Protein AF-A0A496QQQ9-F1 (afdb_monomer_lite)

Secondary structure (DSSP, 8-state):
-HHHHHHHHHHHHHHHHHHHHHHHHHS--TTHHHHHHHHHHHHHHHHHHHHHHHHHHHHHS--TT-EEEEEEEEPTT-EEEETTEEEE--S-EEEEEEEEETTTTEEEEEE-

Radius of gyration: 23.25 Å; chains: 1; bounding box: 40×22×66 Å

Foldseek 3Di:
DVVLVVLVVVLVVLVVVLVVLVVVLVPPDPCNVVSVVVNVVSVVVSVVSVVVSVVVLCVLLVPLFDKDWAQAKDAFQDWDDDSNAIDGDHHIDHQWMWHADPVVRDIDIDHD

pLDDT: mean 77.56, std 11.93, range [51.91, 95.75]

Sequence (112 aa):
EQKIQWIKENTIKLTLKLQEVEKQIASNNPQKEKLIQLKEKLKEKLQQLNEYTISLMDKLDKSEEAEVEVRGIVHPGAIITICRIPLEINQEMKKIRFALDKTKGQILASKL

Structure (mmCIF, N/CA/C/O backbone):
data_AF-A0A496QQQ9-F1
#
_entry.id   AF-A0A496QQQ9-F1
#
loop_
_atom_site.group_PDB
_atom_site.id
_atom_site.type_symbol
_atom_site.label_atom_id
_atom_site.label_alt_id
_atom_site.label_comp_id
_atom_site.label_asym_id
_atom_site.label_entity_id
_atom_site.label_seq_id
_atom_site.pdbx_PDB_ins_code
_atom_site.Cartn_x
_atom_site.Cartn_y
_atom_site.Cartn_z
_atom_site.occupancy
_atom_site.B_iso_or_equiv
_atom_site.auth_seq_id
_atom_site.auth_comp_id
_atom_site.auth_asym_id
_atom_site.auth_atom_id
_atom_site.pdbx_PDB_model_num
ATOM 1 N N . GLU A 1 1 ? -13.568 -1.731 -10.827 1.00 52.47 1 GLU A N 1
ATOM 2 C CA . GLU A 1 1 ? -12.551 -2.807 -10.925 1.00 52.47 1 GLU A CA 1
ATOM 3 C C . GLU A 1 1 ? -12.139 -3.147 -12.362 1.00 52.47 1 GLU A C 1
ATOM 5 O O . GLU A 1 1 ? -10.944 -3.166 -12.632 1.00 52.47 1 GLU A O 1
ATOM 10 N N . GLN A 1 2 ? -13.072 -3.301 -13.315 1.00 57.56 2 GLN A N 1
ATOM 11 C CA . GLN A 1 2 ? -12.768 -3.649 -14.722 1.00 57.56 2 GLN A CA 1
ATOM 12 C C . GLN A 1 2 ? -11.704 -2.766 -15.413 1.00 57.56 2 GLN A C 1
ATOM 14 O O . GLN A 1 2 ? -10.873 -3.278 -16.156 1.00 57.56 2 GLN A O 1
ATOM 19 N N . LYS A 1 3 ? -11.667 -1.452 -15.139 1.00 53.97 3 LYS A N 1
ATOM 20 C CA . LYS A 1 3 ? -10.659 -0.543 -15.721 1.00 53.97 3 LYS A CA 1
ATOM 21 C C . LYS A 1 3 ? -9.224 -0.850 -15.276 1.00 53.97 3 LYS A C 1
ATOM 23 O O . LYS A 1 3 ? -8.315 -0.742 -16.087 1.00 53.97 3 LYS A O 1
ATOM 28 N N . ILE A 1 4 ? -9.014 -1.254 -14.021 1.00 63.03 4 ILE A N 1
ATOM 29 C CA . ILE A 1 4 ? -7.672 -1.578 -13.502 1.00 63.03 4 ILE A CA 1
ATOM 30 C C . ILE A 1 4 ? -7.179 -2.884 -14.123 1.00 63.03 4 ILE A C 1
ATOM 32 O O . ILE A 1 4 ? -6.021 -2.980 -14.520 1.00 63.03 4 ILE A O 1
ATOM 36 N N . GLN A 1 5 ? -8.072 -3.866 -14.261 1.00 63.00 5 GLN A N 1
ATOM 37 C CA . GLN A 1 5 ? -7.749 -5.128 -14.918 1.00 63.00 5 GLN A CA 1
ATOM 38 C C . GLN A 1 5 ? -7.390 -4.915 -16.394 1.00 63.00 5 GLN A C 1
ATOM 40 O O . GLN A 1 5 ? -6.361 -5.401 -16.855 1.00 63.00 5 GLN A O 1
ATOM 45 N N . TRP A 1 6 ? -8.166 -4.089 -17.100 1.00 70.69 6 TRP A N 1
ATOM 46 C CA . TRP A 1 6 ? -7.880 -3.710 -18.483 1.00 70.69 6 TRP A CA 1
ATOM 47 C C . TRP A 1 6 ? -6.528 -2.994 -18.633 1.00 70.69 6 TRP 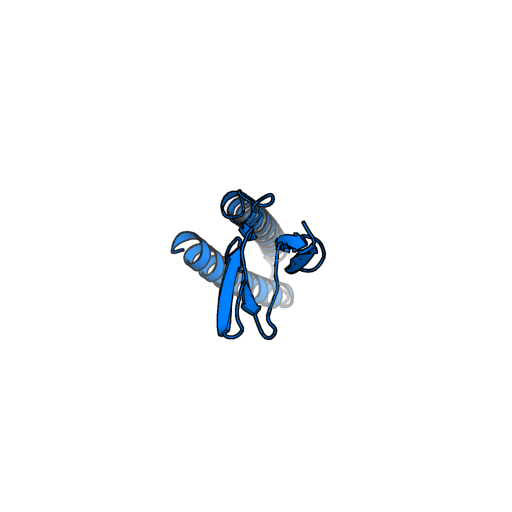A C 1
ATOM 49 O O . TRP A 1 6 ? -5.796 -3.247 -19.589 1.00 70.69 6 TRP A O 1
ATOM 59 N N . ILE A 1 7 ? -6.152 -2.130 -17.683 1.00 67.50 7 ILE A N 1
ATOM 60 C CA . ILE A 1 7 ? -4.832 -1.487 -17.690 1.00 67.50 7 ILE A CA 1
ATOM 61 C C . ILE A 1 7 ? -3.722 -2.525 -17.482 1.00 67.50 7 ILE A C 1
ATOM 63 O O . ILE A 1 7 ? -2.786 -2.566 -18.276 1.00 67.50 7 ILE A O 1
ATOM 67 N N . LYS A 1 8 ? -3.850 -3.414 -16.487 1.00 70.31 8 LYS A N 1
ATOM 68 C CA . LYS A 1 8 ? -2.862 -4.476 -16.224 1.00 70.31 8 LYS A CA 1
ATOM 69 C 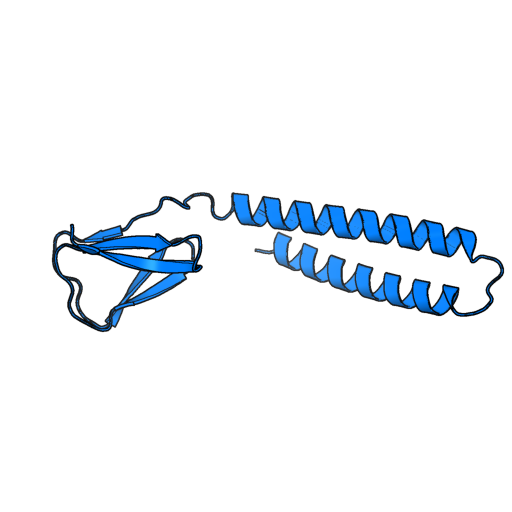C . LYS A 1 8 ? -2.621 -5.359 -17.451 1.00 70.31 8 LYS A C 1
ATOM 71 O O . LYS A 1 8 ? -1.473 -5.614 -17.808 1.00 70.31 8 LYS A O 1
ATOM 76 N N . GLU A 1 9 ? -3.685 -5.779 -18.131 1.00 73.50 9 GLU A N 1
ATOM 77 C CA . GLU A 1 9 ? -3.587 -6.597 -19.345 1.00 73.50 9 GLU A CA 1
ATOM 78 C C . GLU A 1 9 ? -2.881 -5.867 -20.494 1.00 73.50 9 GLU A C 1
ATOM 80 O O . GLU A 1 9 ? -2.074 -6.462 -21.213 1.00 73.50 9 GLU A O 1
ATOM 85 N N . ASN A 1 10 ? -3.148 -4.571 -20.668 1.00 73.44 10 ASN A N 1
ATOM 86 C CA . ASN A 1 10 ? -2.479 -3.772 -21.692 1.00 73.44 10 ASN A CA 1
ATOM 87 C C . ASN A 1 10 ? -1.009 -3.508 -21.360 1.00 73.44 10 ASN A C 1
ATOM 89 O O . ASN A 1 10 ? -0.178 -3.557 -22.266 1.00 73.44 10 ASN A O 1
ATOM 93 N N . THR A 1 11 ? -0.669 -3.305 -20.086 1.00 70.62 11 THR A N 1
ATOM 94 C CA . THR A 1 11 ? 0.723 -3.175 -19.643 1.00 70.62 11 THR A CA 1
ATOM 95 C C . THR A 1 11 ? 1.512 -4.441 -19.967 1.00 70.62 11 THR A C 1
ATOM 97 O O . THR A 1 11 ? 2.561 -4.347 -20.595 1.00 70.62 11 THR A O 1
ATOM 100 N N . ILE A 1 12 ? 0.971 -5.628 -19.666 1.00 79.88 12 ILE A N 1
ATOM 101 C CA . ILE A 1 12 ? 1.617 -6.911 -20.000 1.00 79.88 12 ILE A CA 1
ATOM 102 C C . ILE A 1 12 ? 1.841 -7.037 -21.515 1.00 79.88 12 ILE A C 1
ATOM 104 O O . ILE A 1 12 ? 2.946 -7.357 -21.957 1.00 79.88 12 ILE A O 1
ATOM 108 N N . LYS A 1 13 ? 0.824 -6.733 -22.332 1.00 79.75 13 LYS A N 1
ATOM 109 C CA . LYS A 1 13 ? 0.935 -6.780 -23.802 1.00 79.75 13 LYS A CA 1
ATOM 110 C C . LYS A 1 13 ? 1.994 -5.815 -24.343 1.00 79.75 13 LYS A C 1
ATOM 112 O O . LYS A 1 13 ? 2.711 -6.159 -25.283 1.00 79.75 13 LYS A O 1
ATOM 117 N N . LEU A 1 14 ? 2.089 -4.613 -23.777 1.00 72.69 14 LEU A N 1
ATOM 118 C CA . LEU A 1 14 ? 3.079 -3.612 -24.176 1.00 72.69 14 LEU A CA 1
ATOM 119 C C . LEU A 1 14 ? 4.496 -4.025 -23.766 1.00 72.69 14 LEU A C 1
ATOM 121 O O . LEU A 1 14 ? 5.406 -3.901 -24.581 1.00 72.69 14 LEU A O 1
ATOM 125 N N . THR A 1 15 ? 4.677 -4.580 -22.566 1.00 74.62 15 THR A N 1
ATOM 126 C CA . THR A 1 15 ? 5.969 -5.102 -22.099 1.00 74.62 15 THR A CA 1
ATOM 127 C C . THR A 1 15 ? 6.477 -6.235 -22.990 1.00 74.62 15 THR A C 1
ATOM 129 O O . THR A 1 15 ? 7.640 -6.213 -23.389 1.00 74.62 15 THR A O 1
ATOM 132 N N . LEU A 1 16 ? 5.609 -7.178 -23.371 1.00 81.69 16 LEU A N 1
ATOM 133 C CA . LEU A 1 16 ? 5.977 -8.280 -24.267 1.00 81.69 16 LEU A CA 1
ATOM 134 C C . LEU A 1 16 ? 6.412 -7.774 -25.651 1.00 81.69 16 LEU A C 1
ATOM 136 O O . LEU A 1 16 ? 7.450 -8.189 -26.164 1.00 81.69 16 LEU A O 1
ATOM 140 N N . LYS A 1 17 ? 5.676 -6.813 -26.228 1.00 76.94 17 LYS A N 1
ATOM 141 C CA . LYS A 1 17 ? 6.066 -6.176 -27.499 1.00 76.94 17 LYS A CA 1
ATOM 142 C C . LYS A 1 17 ? 7.395 -5.433 -27.397 1.00 76.94 17 LYS A C 1
ATOM 144 O O . LYS A 1 17 ? 8.174 -5.442 -28.344 1.00 76.94 17 LYS A O 1
ATOM 149 N N . LEU A 1 18 ? 7.660 -4.788 -26.264 1.00 72.69 18 LEU A N 1
ATOM 150 C CA . LEU A 1 18 ? 8.900 -4.050 -26.043 1.00 72.69 18 LEU A CA 1
ATOM 151 C C . LEU A 1 18 ? 10.103 -5.003 -25.979 1.00 72.69 18 LEU A C 1
ATOM 153 O O . LEU A 1 18 ? 11.110 -4.745 -26.633 1.00 72.69 18 LEU A O 1
ATOM 157 N N . GLN A 1 19 ? 9.963 -6.146 -25.302 1.00 79.50 19 GLN A N 1
ATOM 158 C CA . GLN A 1 19 ? 10.984 -7.202 -25.280 1.00 79.50 19 GLN A CA 1
ATOM 159 C C . GLN A 1 19 ? 11.257 -7.789 -26.673 1.00 79.50 19 GLN A C 1
ATOM 161 O O . GLN A 1 19 ? 12.401 -8.094 -27.012 1.00 79.50 19 GLN A O 1
ATOM 166 N N . GLU A 1 20 ? 10.223 -7.949 -27.497 1.00 79.38 20 GLU A N 1
ATOM 167 C CA . GLU A 1 20 ? 10.371 -8.442 -28.867 1.00 79.38 20 GLU A CA 1
ATOM 168 C C . GLU A 1 20 ? 11.099 -7.434 -29.768 1.00 79.38 20 GLU A C 1
ATOM 170 O O . GLU A 1 20 ? 12.032 -7.802 -30.485 1.00 79.38 20 GLU A O 1
ATOM 175 N N . VAL A 1 21 ? 10.757 -6.146 -29.660 1.00 73.31 21 VAL A N 1
ATOM 176 C CA . VAL A 1 21 ? 11.462 -5.056 -30.353 1.00 73.31 21 VAL A CA 1
ATOM 177 C C . VAL A 1 21 ? 12.925 -4.970 -29.904 1.00 73.31 21 VAL A C 1
ATOM 179 O O . VAL A 1 21 ? 13.810 -4.817 -30.742 1.00 73.31 21 VAL A O 1
ATOM 182 N N . GLU A 1 22 ? 13.221 -5.136 -28.612 1.00 72.12 22 GLU A N 1
ATOM 183 C CA . GLU A 1 22 ? 14.601 -5.164 -28.104 1.00 72.12 22 GLU A CA 1
ATOM 184 C C . GLU A 1 22 ? 15.421 -6.328 -28.675 1.00 72.12 22 GLU A C 1
ATOM 186 O O . GLU A 1 22 ? 16.567 -6.126 -29.085 1.00 72.12 22 GLU A O 1
ATOM 191 N N . LYS A 1 23 ? 14.830 -7.524 -28.789 1.00 77.06 23 LYS A N 1
ATOM 192 C CA . LYS A 1 23 ? 15.477 -8.675 -29.443 1.00 77.06 23 LYS A CA 1
ATOM 193 C C . LYS A 1 23 ? 15.741 -8.425 -30.933 1.00 77.06 23 LYS A C 1
ATOM 195 O O . LYS A 1 23 ? 16.801 -8.793 -31.444 1.00 77.06 23 LYS A O 1
ATOM 200 N N . GLN A 1 24 ? 14.814 -7.766 -31.628 1.00 67.50 24 GLN A N 1
ATOM 201 C CA . GLN A 1 24 ? 14.978 -7.413 -33.042 1.00 67.50 24 GLN A CA 1
ATOM 202 C C . GLN A 1 24 ? 16.014 -6.299 -33.272 1.00 67.50 24 GLN A C 1
ATOM 204 O O . GLN A 1 24 ? 16.660 -6.300 -34.315 1.00 67.50 24 GLN A O 1
ATOM 209 N N . ILE A 1 25 ? 16.212 -5.390 -32.307 1.00 61.94 25 ILE A N 1
ATOM 210 C CA . ILE A 1 25 ? 17.275 -4.362 -32.321 1.00 61.94 25 ILE A CA 1
ATOM 211 C C . ILE A 1 25 ? 18.662 -4.973 -32.066 1.00 61.94 25 ILE A C 1
ATOM 213 O O . ILE A 1 25 ? 19.655 -4.485 -32.610 1.00 61.94 25 ILE A O 1
ATOM 217 N N . ALA A 1 26 ? 18.742 -6.008 -31.222 1.00 64.81 26 ALA A N 1
ATOM 218 C CA . ALA A 1 26 ? 19.983 -6.734 -30.936 1.00 64.81 26 ALA A CA 1
ATOM 219 C C . ALA A 1 26 ? 20.471 -7.565 -32.138 1.00 64.81 26 ALA A C 1
ATOM 221 O O . ALA A 1 26 ? 21.665 -7.816 -32.285 1.00 64.81 26 ALA A O 1
ATOM 222 N N . SER A 1 27 ? 19.549 -7.946 -33.023 1.00 62.66 27 SER A N 1
ATOM 223 C CA . SER A 1 27 ? 19.851 -8.528 -34.331 1.00 62.66 27 SER A CA 1
ATOM 224 C C . SER A 1 27 ? 20.228 -7.393 -35.293 1.00 62.66 27 SER A C 1
ATOM 226 O O . SER A 1 27 ? 19.564 -6.362 -35.286 1.00 62.66 27 SER A O 1
ATOM 228 N N . ASN A 1 28 ? 21.285 -7.530 -36.102 1.00 60.03 28 ASN A N 1
ATOM 229 C CA . ASN A 1 28 ? 21.823 -6.458 -36.962 1.00 60.03 28 ASN A CA 1
ATOM 230 C C . ASN A 1 28 ? 20.869 -6.093 -38.126 1.00 60.03 28 ASN A C 1
ATOM 232 O O . ASN A 1 28 ? 21.104 -6.432 -39.283 1.00 60.03 28 ASN A O 1
ATOM 236 N N . ASN A 1 29 ? 19.744 -5.462 -37.794 1.00 62.03 29 ASN A N 1
ATOM 237 C CA . ASN A 1 29 ? 18.606 -5.229 -38.667 1.00 62.03 29 ASN A CA 1
ATOM 238 C C . ASN A 1 29 ? 18.708 -3.823 -39.295 1.00 62.03 29 ASN A C 1
ATOM 240 O O . ASN A 1 29 ? 18.830 -2.843 -38.555 1.00 62.03 29 ASN A O 1
ATOM 244 N N . PRO A 1 30 ? 18.619 -3.673 -40.629 1.00 63.97 30 PRO A N 1
ATOM 245 C CA . PRO A 1 30 ? 18.736 -2.376 -41.310 1.00 63.97 30 PRO A CA 1
ATOM 246 C C . PRO A 1 30 ? 17.653 -1.346 -40.931 1.00 63.97 30 PRO A C 1
ATOM 248 O O . PRO A 1 30 ? 17.755 -0.184 -41.305 1.00 63.97 30 PRO A O 1
ATOM 251 N N . GLN A 1 31 ? 16.629 -1.732 -40.161 1.00 67.19 31 GLN A N 1
ATOM 252 C CA . GLN A 1 31 ? 15.578 -0.838 -39.654 1.00 67.19 31 GLN A CA 1
ATOM 253 C C . GLN A 1 31 ? 15.774 -0.407 -38.187 1.00 67.19 31 GLN A C 1
ATOM 255 O O . GLN A 1 31 ? 14.831 0.059 -37.543 1.00 67.19 31 GLN A O 1
ATOM 260 N N . LYS A 1 32 ? 16.992 -0.547 -37.647 1.00 69.19 32 LYS A N 1
ATOM 261 C CA . LYS A 1 32 ? 17.337 -0.278 -36.241 1.00 69.19 32 LYS A CA 1
ATOM 262 C C . LYS A 1 32 ? 16.851 1.083 -35.724 1.00 69.19 32 LYS A C 1
ATOM 264 O O . LYS A 1 32 ? 16.294 1.139 -34.633 1.00 69.19 32 LYS A O 1
ATOM 269 N N . GLU A 1 33 ? 16.976 2.156 -36.505 1.00 72.62 33 GLU A N 1
ATOM 270 C CA . GLU A 1 33 ? 16.490 3.492 -36.108 1.00 72.62 33 GLU A CA 1
ATOM 271 C C . GLU A 1 33 ? 14.967 3.556 -35.945 1.00 72.62 33 GLU A C 1
ATOM 273 O O . GLU A 1 33 ? 14.472 4.125 -34.972 1.00 72.62 33 GLU A O 1
ATOM 278 N N . LYS A 1 34 ? 14.201 2.917 -36.840 1.00 74.06 34 LYS A N 1
ATOM 279 C CA . LYS A 1 34 ? 12.733 2.851 -36.721 1.00 74.06 34 LYS A CA 1
ATOM 280 C C . LYS A 1 34 ? 12.306 2.043 -35.496 1.00 74.06 34 LYS A C 1
ATOM 282 O O . LYS A 1 34 ? 11.326 2.392 -34.841 1.00 74.06 34 LYS A O 1
ATOM 287 N N . LEU A 1 35 ? 13.050 0.987 -35.167 1.00 69.44 35 LEU A N 1
ATOM 288 C CA . LEU A 1 35 ? 12.802 0.174 -33.977 1.00 69.44 35 LEU A CA 1
ATOM 289 C C . LEU A 1 35 ? 13.141 0.928 -32.681 1.00 69.44 35 LEU A C 1
ATOM 291 O O . LEU A 1 35 ? 12.398 0.812 -31.708 1.00 69.44 35 LEU A O 1
ATOM 295 N N . ILE A 1 36 ? 14.200 1.744 -32.673 1.00 75.69 36 ILE A N 1
ATOM 296 C CA . ILE A 1 36 ? 14.543 2.614 -31.536 1.00 75.69 36 ILE A CA 1
ATOM 297 C C . ILE A 1 36 ? 13.434 3.648 -31.296 1.00 75.69 36 ILE A C 1
ATOM 299 O O . ILE A 1 36 ? 12.944 3.758 -30.174 1.00 75.69 36 ILE A O 1
ATOM 303 N N . GLN A 1 37 ? 12.948 4.318 -32.345 1.00 78.00 37 GLN A N 1
ATOM 304 C CA . GLN A 1 37 ? 11.830 5.265 -32.224 1.00 78.00 37 GLN A CA 1
ATOM 305 C C . GLN A 1 37 ? 10.535 4.591 -31.745 1.00 78.00 37 GLN A C 1
ATOM 307 O O . GLN A 1 37 ? 9.767 5.164 -30.970 1.00 78.00 37 GLN A O 1
ATOM 312 N N . LEU A 1 38 ? 10.271 3.359 -32.194 1.00 76.44 38 LEU A N 1
ATOM 313 C CA . LEU A 1 38 ? 9.120 2.585 -31.731 1.00 76.44 38 LEU A CA 1
ATOM 314 C C . LEU A 1 38 ? 9.258 2.200 -30.252 1.00 76.44 38 LEU A C 1
ATOM 316 O O . LEU A 1 38 ? 8.281 2.290 -29.509 1.00 76.44 38 LEU A O 1
ATOM 320 N N . LYS A 1 39 ? 10.463 1.818 -29.812 1.00 73.75 39 LYS A N 1
ATOM 321 C CA . LYS A 1 39 ? 10.772 1.535 -28.405 1.00 73.75 39 LYS A CA 1
ATOM 322 C C . LYS A 1 39 ? 10.545 2.763 -27.523 1.00 73.75 39 LYS A C 1
ATOM 324 O O . LYS A 1 39 ? 9.920 2.628 -26.473 1.00 73.75 39 LYS A O 1
ATOM 329 N N . GLU A 1 40 ? 10.994 3.944 -27.942 1.00 80.19 40 GLU A N 1
ATOM 330 C CA . GLU A 1 40 ? 10.778 5.184 -27.183 1.00 80.19 40 GLU A CA 1
ATOM 331 C C . GLU A 1 40 ? 9.292 5.523 -27.056 1.00 80.19 40 GLU A C 1
ATOM 333 O O . GLU A 1 40 ? 8.802 5.693 -25.941 1.00 80.19 40 GLU A O 1
ATOM 338 N N . LYS A 1 41 ? 8.531 5.470 -28.157 1.00 80.75 41 LYS A N 1
ATOM 339 C CA . LYS A 1 41 ? 7.071 5.681 -28.125 1.00 80.75 41 LYS A CA 1
ATOM 340 C C . LYS A 1 41 ? 6.337 4.677 -27.237 1.00 80.75 41 LYS A C 1
ATOM 342 O O . LYS A 1 41 ? 5.352 5.023 -26.586 1.00 80.75 41 LYS A O 1
ATOM 347 N N . LEU A 1 42 ? 6.772 3.415 -27.229 1.00 73.62 42 LEU A N 1
ATOM 348 C CA . LEU A 1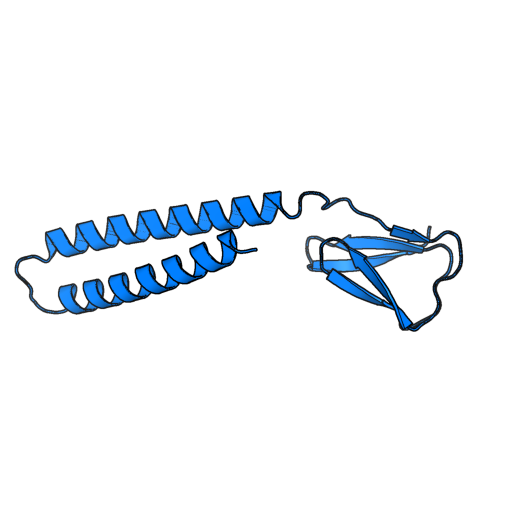 42 ? 6.197 2.391 -26.354 1.00 73.62 42 LEU A CA 1
ATOM 349 C C . LEU A 1 42 ? 6.512 2.677 -24.884 1.00 73.62 42 LEU A C 1
ATOM 351 O O . LEU A 1 42 ? 5.630 2.521 -24.041 1.00 73.62 42 LEU A O 1
ATOM 355 N N . LYS A 1 43 ? 7.731 3.134 -24.585 1.00 77.00 43 LYS A N 1
ATOM 356 C CA . LYS A 1 43 ? 8.149 3.511 -23.233 1.00 77.00 43 LYS A CA 1
ATOM 357 C C . LYS A 1 43 ? 7.374 4.725 -22.719 1.00 77.00 43 LYS A C 1
ATOM 359 O O . LYS A 1 43 ? 6.870 4.672 -21.602 1.00 77.00 43 LYS A O 1
ATOM 364 N N . GLU A 1 44 ? 7.207 5.759 -23.539 1.00 83.00 44 GLU A N 1
ATOM 365 C CA . GLU A 1 44 ? 6.391 6.934 -23.204 1.00 83.00 44 GLU A CA 1
ATOM 366 C C . GLU A 1 44 ? 4.937 6.552 -22.919 1.00 83.00 44 GLU A C 1
ATOM 368 O O . GLU A 1 44 ? 4.382 6.939 -21.893 1.00 83.00 44 GLU A O 1
ATOM 373 N N . LYS A 1 45 ? 4.322 5.728 -23.778 1.00 77.31 45 LYS A N 1
ATOM 374 C CA . LYS A 1 45 ? 2.953 5.245 -23.541 1.00 77.31 45 LYS A CA 1
ATOM 375 C C . LYS A 1 45 ? 2.839 4.426 -22.261 1.00 77.31 45 LYS A C 1
ATOM 377 O O . LYS A 1 45 ? 1.837 4.539 -21.563 1.00 77.31 45 LYS A O 1
ATOM 382 N N . LEU A 1 46 ? 3.841 3.605 -21.954 1.00 74.06 46 LEU A N 1
ATOM 383 C CA . LEU A 1 46 ? 3.865 2.799 -20.736 1.00 74.06 46 LEU A CA 1
ATOM 384 C C . LEU A 1 46 ? 3.997 3.684 -19.491 1.00 74.06 46 LEU A C 1
ATOM 386 O O . LEU A 1 46 ? 3.308 3.450 -18.500 1.00 74.06 46 LEU A O 1
ATOM 390 N N . GLN A 1 47 ? 4.806 4.740 -19.567 1.00 78.50 47 GLN A N 1
ATOM 391 C CA . GLN A 1 47 ? 4.916 5.737 -18.509 1.00 78.50 47 GLN A CA 1
ATOM 392 C C . GLN A 1 47 ? 3.590 6.485 -18.294 1.00 78.50 47 GLN A C 1
ATOM 394 O O . GLN A 1 47 ? 3.100 6.529 -17.168 1.00 78.50 47 GLN A O 1
ATOM 399 N N . GLN A 1 48 ? 2.950 6.965 -19.364 1.00 79.25 48 GLN A N 1
ATOM 400 C CA . GLN A 1 48 ? 1.638 7.623 -19.291 1.00 79.25 48 GLN A CA 1
ATOM 401 C C . GLN A 1 48 ? 0.557 6.709 -18.696 1.00 79.25 48 GLN A C 1
ATOM 403 O O . GLN A 1 48 ? -0.270 7.148 -17.897 1.00 79.25 48 GLN A O 1
ATOM 408 N N . LEU A 1 49 ? 0.559 5.420 -19.055 1.00 73.31 49 LEU A N 1
ATOM 409 C CA . LEU A 1 49 ? -0.367 4.434 -18.490 1.00 73.31 49 LEU A CA 1
ATOM 410 C C . LEU A 1 49 ? -0.127 4.203 -16.994 1.00 73.31 49 LEU A C 1
ATOM 412 O O . LEU A 1 49 ? -1.093 4.080 -16.237 1.00 73.31 49 LEU A O 1
ATOM 416 N N . ASN A 1 50 ? 1.131 4.164 -16.557 1.00 70.81 50 ASN A N 1
ATOM 417 C CA . ASN A 1 50 ? 1.468 4.047 -15.140 1.00 70.81 50 ASN A CA 1
ATOM 418 C C . ASN A 1 50 ? 1.015 5.280 -14.353 1.00 70.81 50 ASN A C 1
ATOM 420 O O . ASN A 1 50 ? 0.340 5.130 -13.337 1.00 70.81 50 ASN A O 1
ATOM 424 N N . GLU A 1 51 ? 1.298 6.485 -14.847 1.00 77.12 51 GLU A N 1
ATOM 425 C CA . GLU A 1 51 ? 0.859 7.742 -14.225 1.00 77.12 51 GLU A CA 1
ATOM 426 C C . GLU A 1 51 ? -0.674 7.815 -14.127 1.00 77.12 51 GLU A C 1
ATOM 428 O O . GLU A 1 51 ? -1.233 8.150 -13.081 1.00 77.12 51 GLU A O 1
ATOM 433 N N . TYR A 1 52 ? -1.379 7.399 -15.182 1.00 72.81 52 TYR A N 1
ATOM 434 C CA . TYR A 1 52 ? -2.837 7.327 -15.174 1.00 72.81 52 TYR A CA 1
ATOM 435 C C . TYR A 1 52 ? -3.368 6.302 -14.161 1.00 72.81 52 TYR A C 1
ATOM 437 O O . TYR A 1 52 ? -4.347 6.578 -13.466 1.00 72.81 52 TYR A O 1
ATOM 445 N N . THR A 1 53 ? -2.707 5.148 -14.028 1.00 67.06 53 THR A N 1
ATOM 446 C CA . THR A 1 53 ? -3.059 4.113 -13.041 1.00 67.06 53 THR A CA 1
ATOM 447 C C . THR A 1 53 ? -2.913 4.626 -11.616 1.00 67.06 53 THR A C 1
ATOM 449 O O . THR A 1 53 ? -3.835 4.445 -10.823 1.00 67.06 53 THR A O 1
ATOM 452 N N . ILE A 1 54 ? -1.803 5.303 -11.315 1.00 69.31 54 ILE A N 1
ATOM 453 C CA . ILE A 1 54 ? -1.554 5.922 -10.007 1.00 69.31 54 ILE A CA 1
ATOM 454 C C . ILE A 1 54 ? -2.649 6.953 -9.715 1.00 69.31 54 ILE A C 1
ATOM 456 O O . ILE A 1 54 ? -3.343 6.846 -8.712 1.00 69.31 54 ILE A O 1
ATOM 460 N N . SER A 1 55 ? -2.937 7.852 -10.663 1.00 66.81 55 SER A N 1
ATOM 461 C CA . SER A 1 55 ? -3.982 8.874 -10.486 1.00 66.81 55 SER A CA 1
ATOM 462 C C . SER A 1 55 ? -5.397 8.302 -10.292 1.00 66.81 55 SER A C 1
ATOM 464 O O . SER A 1 55 ? -6.260 8.933 -9.678 1.00 66.81 55 SER A O 1
ATOM 466 N N . LEU A 1 56 ? -5.672 7.119 -10.851 1.00 63.44 56 LEU A N 1
ATOM 467 C CA . LEU A 1 56 ? -6.935 6.409 -10.670 1.00 63.44 56 LEU A CA 1
ATOM 468 C C . LEU A 1 56 ? -7.002 5.710 -9.313 1.00 63.44 56 LEU A C 1
ATOM 470 O O . LEU A 1 56 ? -8.087 5.654 -8.738 1.00 63.44 56 LEU A O 1
ATOM 474 N N . MET A 1 57 ? -5.877 5.192 -8.815 1.00 61.34 57 ME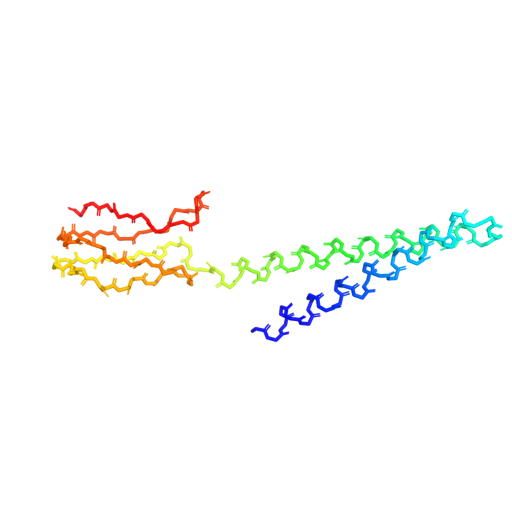T A N 1
ATOM 475 C CA . MET A 1 57 ? -5.775 4.644 -7.463 1.00 61.34 57 MET A CA 1
ATOM 476 C C . MET A 1 57 ? -5.980 5.743 -6.417 1.00 61.34 57 MET A C 1
ATOM 478 O O . MET A 1 57 ? -6.875 5.598 -5.589 1.00 61.34 57 MET A O 1
ATOM 482 N N . ASP A 1 58 ? -5.311 6.889 -6.557 1.00 61.41 58 ASP A N 1
ATOM 483 C CA . ASP A 1 58 ? -5.478 8.045 -5.661 1.00 61.41 58 ASP A CA 1
ATOM 484 C C . ASP A 1 58 ? -6.929 8.559 -5.636 1.00 61.41 58 ASP A C 1
ATOM 486 O O . ASP A 1 58 ? -7.470 8.955 -4.606 1.00 61.41 58 ASP A O 1
ATOM 490 N N . LYS A 1 59 ? -7.621 8.527 -6.785 1.00 58.34 59 LYS A N 1
ATOM 491 C CA . LYS A 1 59 ? -9.039 8.921 -6.867 1.00 58.34 59 LYS A CA 1
ATOM 492 C C . LYS A 1 59 ? -9.993 7.913 -6.226 1.00 58.34 59 LYS A C 1
ATOM 494 O O . LYS A 1 59 ? -11.107 8.309 -5.879 1.00 58.34 59 LYS A O 1
ATOM 499 N N . LEU A 1 60 ? -9.600 6.645 -6.115 1.00 57.00 60 LEU A N 1
ATOM 500 C CA . LEU A 1 60 ? -10.376 5.595 -5.449 1.00 57.00 60 LEU A CA 1
ATOM 501 C C . LEU A 1 60 ? -10.137 5.586 -3.932 1.00 57.00 60 LEU A C 1
ATOM 503 O O . LEU A 1 60 ? -11.065 5.270 -3.196 1.00 57.00 60 LEU A O 1
ATOM 507 N N . ASP A 1 61 ? -8.958 6.007 -3.468 1.00 56.69 61 ASP A N 1
ATOM 508 C CA . ASP A 1 61 ? -8.602 6.144 -2.045 1.00 56.69 61 ASP A CA 1
ATOM 509 C C . ASP A 1 61 ? -9.001 7.497 -1.428 1.00 56.69 61 ASP A C 1
ATOM 511 O O . ASP A 1 61 ? -8.543 7.860 -0.353 1.00 56.69 61 ASP A O 1
ATOM 515 N N . LYS A 1 62 ? -9.924 8.237 -2.056 1.00 51.91 62 LYS A N 1
ATOM 516 C CA . LYS A 1 62 ? -10.332 9.615 -1.711 1.00 51.91 62 LYS A CA 1
ATOM 517 C C . LYS A 1 62 ? -10.839 9.887 -0.283 1.00 51.91 62 LYS A C 1
ATOM 519 O O . LYS A 1 62 ? -11.193 11.026 0.003 1.00 51.91 62 LYS A O 1
ATOM 524 N N . SER A 1 63 ? -10.873 8.904 0.609 1.00 54.91 63 SER A N 1
ATOM 525 C CA . SER A 1 63 ? -11.179 9.108 2.027 1.00 54.91 63 SER A CA 1
ATOM 526 C C . SER A 1 63 ? -9.983 8.731 2.905 1.00 54.91 63 SER A C 1
ATOM 528 O O . SER A 1 63 ? -10.108 7.970 3.856 1.00 54.91 63 SER A O 1
ATOM 530 N N . GLU A 1 64 ? -8.800 9.257 2.581 1.00 61.28 64 GLU A N 1
ATOM 531 C CA . GLU A 1 64 ? -7.558 9.023 3.338 1.00 61.28 64 GLU A CA 1
ATOM 532 C C . GLU A 1 64 ? -7.555 9.620 4.760 1.00 61.28 64 GLU A C 1
ATOM 534 O O . GLU A 1 64 ? -6.623 9.376 5.522 1.00 61.28 64 GLU A O 1
ATOM 539 N N . GLU A 1 65 ? -8.569 10.413 5.114 1.00 69.88 65 GLU A N 1
ATOM 540 C CA . GLU A 1 65 ? -8.803 10.944 6.468 1.00 69.88 65 GLU A CA 1
ATOM 541 C C . GLU A 1 65 ? -9.885 10.157 7.225 1.00 69.88 65 GLU A C 1
ATOM 543 O O . GLU A 1 65 ? -10.358 10.589 8.273 1.00 69.88 65 GLU A O 1
ATOM 548 N N . ALA A 1 66 ? -10.318 9.008 6.696 1.00 77.38 66 ALA A N 1
ATOM 549 C CA . ALA A 1 66 ? -11.325 8.190 7.354 1.00 77.38 66 ALA A CA 1
ATOM 550 C C . ALA A 1 66 ? -10.813 7.678 8.708 1.00 77.38 66 ALA A C 1
ATOM 552 O O . ALA A 1 66 ? -9.832 6.933 8.788 1.00 77.38 66 ALA A O 1
ATOM 553 N N . GLU A 1 67 ? -11.529 8.049 9.765 1.00 87.75 67 GLU A N 1
ATOM 554 C CA . GLU A 1 67 ? -11.330 7.541 11.115 1.00 87.75 67 GLU A CA 1
ATOM 555 C C . GLU A 1 67 ? -12.598 6.851 11.624 1.00 87.75 67 GLU A C 1
ATOM 557 O O . GLU A 1 67 ? -13.723 7.224 11.286 1.00 87.75 67 GLU A O 1
ATOM 562 N N . VAL A 1 68 ? -12.410 5.820 12.445 1.00 90.12 68 VAL A N 1
ATOM 563 C CA . VAL A 1 68 ? -13.492 5.124 13.144 1.00 90.12 68 VAL A CA 1
ATOM 564 C C . VAL A 1 68 ? -13.329 5.379 14.632 1.00 90.12 68 VAL A C 1
ATOM 566 O O . VAL A 1 68 ? -12.366 4.929 15.253 1.00 90.12 68 VAL A O 1
ATOM 569 N N . GLU A 1 69 ? -14.284 6.100 15.211 1.00 92.88 69 GLU A N 1
ATOM 570 C CA . GLU A 1 69 ? -14.332 6.376 16.642 1.00 92.88 69 GLU A CA 1
ATOM 571 C C . GLU A 1 69 ? -15.261 5.385 17.349 1.00 92.88 69 GLU A C 1
ATOM 573 O O . GLU A 1 69 ? -16.462 5.339 17.079 1.00 92.88 69 GLU A O 1
ATOM 578 N N . VAL A 1 70 ? -14.729 4.629 18.312 1.00 93.31 70 VAL A N 1
ATOM 579 C CA . VAL A 1 70 ? -15.536 3.763 19.174 1.00 93.31 70 VAL A CA 1
ATOM 580 C C . VAL A 1 70 ? -15.581 4.331 20.584 1.00 93.31 70 VAL A C 1
ATOM 582 O O . VAL A 1 70 ? -14.630 4.219 21.354 1.00 93.31 70 VAL A O 1
ATOM 585 N N . ARG A 1 71 ? -16.732 4.901 20.954 1.00 92.25 71 ARG A N 1
ATOM 586 C CA . ARG A 1 71 ? -16.988 5.448 22.302 1.00 92.25 71 ARG A CA 1
ATOM 587 C C . ARG A 1 71 ? -17.232 4.370 23.364 1.00 92.25 71 ARG A C 1
ATOM 589 O O . ARG A 1 71 ? -17.061 4.626 24.556 1.00 92.25 71 ARG A O 1
ATOM 596 N N . GLY A 1 72 ? -17.657 3.185 22.925 1.00 91.69 72 GLY A N 1
ATOM 597 C CA . GLY A 1 72 ? -17.917 2.013 23.758 1.00 91.69 72 GLY A CA 1
ATOM 598 C C . GLY A 1 72 ? -16.700 1.099 23.891 1.00 91.69 72 GLY A C 1
ATOM 599 O O . GLY A 1 72 ? -15.568 1.568 24.029 1.00 91.69 72 GLY A O 1
ATOM 600 N N . ILE A 1 73 ? -16.961 -0.206 23.865 1.00 93.25 73 ILE A N 1
ATOM 601 C CA . ILE A 1 73 ? -15.958 -1.271 23.912 1.00 93.25 73 ILE A CA 1
ATOM 602 C C . ILE A 1 73 ? -15.992 -2.020 22.576 1.00 93.25 73 ILE A C 1
ATOM 604 O O . ILE A 1 73 ? -17.065 -2.326 22.063 1.00 93.25 73 ILE A O 1
ATOM 608 N N . VAL A 1 74 ? -14.818 -2.296 22.020 1.00 93.62 74 VAL A N 1
ATOM 609 C CA . VAL A 1 74 ? -14.596 -3.241 20.927 1.00 93.62 74 VAL A CA 1
ATOM 610 C C . VAL A 1 74 ? -14.078 -4.533 21.537 1.00 93.62 74 VAL A C 1
ATOM 612 O O . VAL A 1 74 ? -13.077 -4.509 22.252 1.00 93.62 74 VAL A O 1
ATOM 615 N N . HIS A 1 75 ? -14.738 -5.647 21.240 1.00 95.00 75 HIS A N 1
ATOM 616 C CA . HIS A 1 75 ? -14.326 -6.969 21.706 1.00 95.00 75 HIS A CA 1
ATOM 617 C C . HIS A 1 75 ? -13.469 -7.700 20.657 1.00 95.00 75 HIS A C 1
ATOM 619 O O . HIS A 1 75 ? -13.559 -7.381 19.465 1.00 95.00 75 HIS A O 1
ATOM 625 N N . PRO A 1 76 ? -12.656 -8.687 21.080 1.00 95.75 76 PRO A N 1
ATOM 626 C CA . PRO A 1 76 ? -11.895 -9.528 20.164 1.00 95.75 76 PRO A CA 1
ATOM 627 C C . PRO A 1 76 ? -12.771 -10.208 19.099 1.00 95.75 76 PRO A C 1
ATOM 629 O O . PRO A 1 76 ? -13.910 -10.584 19.377 1.00 95.75 76 PRO A O 1
ATOM 632 N N . GLY A 1 77 ? -12.236 -10.370 17.888 1.00 92.62 77 GLY A N 1
ATOM 633 C CA . GLY A 1 77 ? -12.937 -10.929 16.725 1.00 92.62 77 GLY A CA 1
ATOM 634 C C . GLY A 1 77 ? -13.718 -9.900 15.900 1.00 92.62 77 GLY A C 1
ATOM 635 O O . GLY A 1 77 ? -14.226 -10.224 14.828 1.00 92.62 77 GLY A O 1
ATOM 636 N N . ALA A 1 78 ? -13.804 -8.646 16.356 1.00 93.81 78 ALA A N 1
ATOM 637 C CA . ALA A 1 78 ? -14.309 -7.556 15.530 1.00 93.81 78 ALA A CA 1
ATOM 638 C C . ALA A 1 78 ? -13.322 -7.231 14.396 1.00 93.81 78 ALA A C 1
ATOM 640 O O . ALA A 1 78 ? -12.109 -7.209 14.603 1.00 93.81 78 ALA A O 1
ATOM 641 N N . ILE A 1 79 ? -13.852 -6.923 13.210 1.00 93.31 79 ILE A N 1
ATOM 642 C CA . ILE A 1 79 ? -13.058 -6.510 12.048 1.00 93.31 79 ILE A CA 1
ATOM 643 C C . ILE A 1 79 ? -13.427 -5.075 11.688 1.00 93.31 79 ILE A C 1
ATOM 645 O O . ILE A 1 79 ? -14.577 -4.775 11.369 1.00 93.31 79 ILE A O 1
ATOM 649 N N . ILE A 1 80 ? -12.436 -4.189 11.714 1.00 90.56 80 ILE A N 1
ATOM 650 C CA . ILE A 1 80 ? -12.578 -2.782 11.340 1.00 90.56 80 ILE A CA 1
ATOM 651 C C . ILE A 1 80 ? -11.949 -2.598 9.969 1.00 90.56 80 ILE A C 1
ATOM 653 O O . ILE A 1 80 ? -10.787 -2.931 9.774 1.00 90.56 80 ILE A O 1
ATOM 657 N N . THR A 1 81 ? -12.711 -2.081 9.007 1.00 87.25 81 THR A N 1
ATOM 658 C CA . THR A 1 81 ? -12.220 -1.868 7.640 1.00 87.25 81 THR A CA 1
ATOM 659 C C . THR A 1 81 ? -12.204 -0.382 7.311 1.00 87.25 81 THR A C 1
ATOM 661 O O . THR A 1 81 ? -13.251 0.260 7.331 1.00 87.25 81 THR A O 1
ATOM 664 N N . ILE A 1 82 ? -11.028 0.150 6.968 1.00 86.56 82 ILE A N 1
ATOM 665 C CA . ILE A 1 82 ? -10.837 1.533 6.503 1.00 86.56 82 ILE A CA 1
ATOM 666 C C . ILE A 1 82 ? -10.170 1.470 5.128 1.00 86.56 82 ILE A C 1
ATOM 668 O O . ILE A 1 82 ? -9.133 0.832 4.981 1.00 86.56 82 ILE A O 1
ATOM 672 N N . CYS A 1 83 ? -10.775 2.079 4.104 1.00 74.94 83 CYS A N 1
ATOM 673 C CA . CYS A 1 83 ? -10.232 2.152 2.735 1.00 74.94 83 CYS A CA 1
ATOM 674 C C . CYS A 1 83 ? -9.665 0.822 2.182 1.00 74.94 83 CYS A C 1
ATOM 676 O O . CYS A 1 83 ? -8.637 0.812 1.512 1.00 74.94 83 CYS A O 1
ATOM 678 N N . ARG A 1 84 ? -10.374 -0.300 2.414 1.00 75.19 84 ARG A N 1
ATOM 679 C CA . ARG A 1 84 ? -10.024 -1.683 1.995 1.00 75.19 8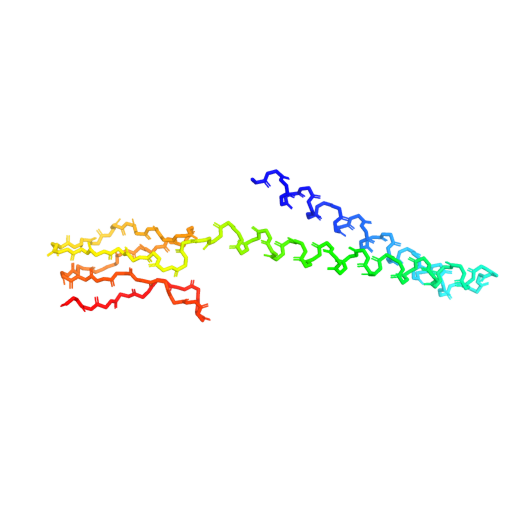4 ARG A CA 1
ATOM 680 C C . ARG A 1 84 ? -8.950 -2.384 2.833 1.00 75.19 84 ARG A C 1
ATOM 682 O O . ARG A 1 84 ? -8.606 -3.521 2.520 1.00 75.19 84 ARG A O 1
ATOM 689 N N . ILE A 1 85 ? -8.457 -1.755 3.894 1.00 81.25 85 ILE A N 1
ATOM 690 C CA . ILE A 1 85 ? -7.522 -2.369 4.837 1.00 81.25 85 ILE A CA 1
ATOM 691 C C . ILE A 1 85 ? -8.335 -2.911 6.018 1.00 81.25 85 ILE A C 1
ATOM 693 O O . ILE A 1 85 ? -8.947 -2.114 6.734 1.00 81.25 85 ILE A O 1
ATOM 697 N N . PRO A 1 86 ? -8.402 -4.240 6.213 1.00 88.12 86 PRO A N 1
ATOM 698 C CA . PRO A 1 86 ? -9.023 -4.826 7.390 1.00 88.12 86 PRO A CA 1
ATOM 699 C C . PRO A 1 86 ? -8.036 -4.848 8.566 1.00 88.12 86 PRO A C 1
ATOM 701 O O . PRO A 1 86 ? -6.862 -5.178 8.405 1.00 88.12 86 PRO A O 1
ATOM 704 N N . LEU A 1 87 ? -8.533 -4.545 9.761 1.00 90.06 87 LEU A N 1
ATOM 705 C CA . LEU A 1 87 ? -7.856 -4.750 11.035 1.00 90.06 87 LEU A CA 1
ATOM 706 C C . LEU A 1 87 ? -8.722 -5.655 11.906 1.00 90.06 87 LEU A C 1
ATOM 708 O O . LEU A 1 87 ? -9.833 -5.283 12.285 1.00 90.06 87 LEU A O 1
ATOM 712 N N . GLU A 1 88 ? -8.196 -6.830 12.232 1.00 93.44 88 GLU A N 1
ATOM 713 C CA . GLU A 1 88 ? -8.797 -7.721 13.218 1.00 93.44 88 GLU A CA 1
ATOM 714 C C . GLU A 1 88 ? -8.381 -7.305 14.628 1.00 93.44 88 GLU A C 1
ATOM 716 O O . GLU A 1 88 ? -7.209 -7.047 14.920 1.00 93.44 88 GLU A O 1
ATOM 721 N N . ILE A 1 89 ? -9.366 -7.239 15.513 1.00 94.50 89 ILE A N 1
ATOM 722 C CA . ILE A 1 89 ? -9.167 -6.852 16.897 1.00 94.50 89 ILE A CA 1
ATOM 723 C C . ILE A 1 89 ? -8.914 -8.107 17.718 1.00 94.50 89 ILE A C 1
ATOM 725 O O . ILE A 1 89 ? -9.777 -8.968 17.844 1.00 94.50 89 ILE A O 1
ATOM 729 N N . ASN A 1 90 ? -7.719 -8.194 18.294 1.00 92.81 90 ASN A N 1
ATOM 730 C CA . ASN A 1 90 ? -7.280 -9.362 19.064 1.00 92.81 90 ASN A CA 1
ATOM 731 C C . ASN A 1 90 ? -7.464 -9.194 20.577 1.00 92.81 90 ASN A C 1
ATOM 733 O O . ASN A 1 90 ? -7.346 -10.152 21.335 1.00 92.81 90 ASN A O 1
ATOM 737 N N . GLN A 1 91 ? -7.712 -7.968 21.035 1.00 91.94 91 GLN A N 1
ATOM 738 C CA . GLN A 1 91 ? -7.829 -7.624 22.448 1.00 91.94 91 GLN A CA 1
ATOM 739 C C . GLN A 1 91 ? -8.962 -6.629 22.643 1.00 91.94 91 GLN A C 1
ATOM 741 O O . GLN A 1 91 ? -9.266 -5.841 21.752 1.00 91.94 91 GLN A O 1
ATOM 746 N N . GLU A 1 92 ? -9.581 -6.660 23.816 1.00 94.12 92 GLU A N 1
ATOM 747 C CA . GLU A 1 92 ? -10.631 -5.709 24.144 1.00 94.12 92 GLU A CA 1
ATOM 748 C C . GLU A 1 92 ? -10.070 -4.282 24.243 1.00 94.12 92 GLU A C 1
ATOM 750 O O . GLU A 1 92 ? -9.065 -4.034 24.913 1.00 94.12 92 GLU A O 1
ATOM 755 N N . MET A 1 93 ? -10.728 -3.332 23.577 1.00 92.62 93 MET A N 1
ATOM 756 C CA . MET A 1 93 ? -10.314 -1.929 23.529 1.00 92.62 93 MET A CA 1
ATOM 757 C C . MET A 1 93 ? -11.508 -1.020 23.813 1.00 92.62 93 MET A C 1
ATOM 759 O O . MET A 1 93 ? -12.586 -1.203 23.257 1.00 92.62 93 MET A O 1
ATOM 763 N N . LYS A 1 94 ? -11.332 -0.008 24.666 1.00 94.94 94 LYS A N 1
ATOM 764 C CA . LYS A 1 94 ? -12.398 0.922 25.069 1.00 94.94 94 LYS A CA 1
ATOM 765 C C . LYS A 1 94 ? -12.009 2.352 24.741 1.00 94.94 94 LYS A C 1
ATOM 767 O O . LYS A 1 94 ? -10.866 2.721 25.001 1.00 94.94 94 LYS A O 1
ATOM 772 N N . LYS A 1 95 ? -12.973 3.154 24.268 1.00 94.94 95 LYS A N 1
ATOM 773 C CA . LYS A 1 95 ? -12.761 4.570 23.915 1.00 94.94 95 LYS A CA 1
ATOM 774 C C . LYS A 1 95 ? -11.528 4.729 23.029 1.00 94.94 95 LYS A C 1
ATOM 776 O O . LYS A 1 95 ? -10.508 5.277 23.442 1.00 94.94 95 LYS A O 1
ATOM 781 N N . ILE A 1 96 ? -11.619 4.181 21.828 1.00 95.00 96 ILE A N 1
ATOM 782 C CA . ILE A 1 96 ? -10.486 4.097 20.921 1.00 95.00 96 ILE A CA 1
ATOM 783 C C . ILE A 1 96 ? -10.851 4.638 19.544 1.00 95.00 96 ILE A C 1
ATOM 785 O O . ILE A 1 96 ? -11.987 4.510 19.086 1.00 95.00 96 ILE A O 1
ATOM 789 N N . ARG A 1 97 ? -9.871 5.258 18.901 1.00 94.56 97 ARG A N 1
ATOM 790 C CA . ARG A 1 97 ? -9.928 5.786 17.550 1.00 94.56 97 ARG A CA 1
ATOM 791 C C . ARG A 1 97 ? -9.028 4.944 16.663 1.00 94.56 9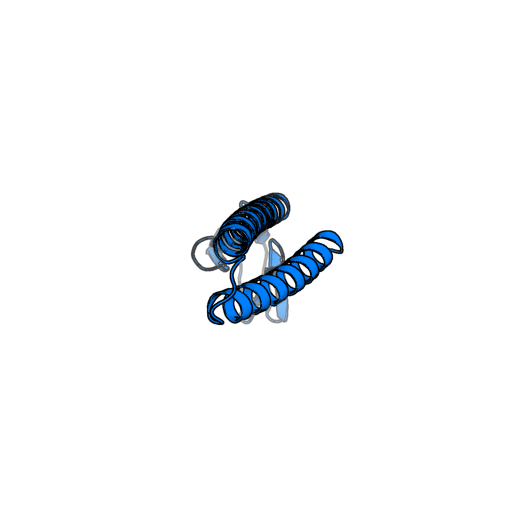7 ARG A C 1
ATOM 793 O O . ARG A 1 97 ? -7.873 4.699 17.004 1.00 94.56 97 ARG A O 1
ATOM 800 N N . PHE A 1 98 ? -9.559 4.529 15.525 1.00 93.12 98 PHE A N 1
ATOM 801 C CA . PHE A 1 98 ? -8.814 3.839 14.485 1.00 93.12 98 PHE A CA 1
ATOM 802 C C . PHE A 1 98 ? -8.631 4.776 13.301 1.00 93.12 98 PHE A C 1
ATOM 804 O O . PHE A 1 98 ? -9.614 5.300 12.781 1.00 93.12 98 PHE A O 1
ATOM 811 N N . ALA A 1 99 ? -7.388 4.981 12.883 1.00 90.75 99 ALA A N 1
ATOM 812 C CA . ALA A 1 99 ? -7.044 5.843 11.759 1.00 90.75 99 ALA A CA 1
ATOM 813 C C . ALA A 1 99 ? -6.005 5.160 10.868 1.00 90.75 99 ALA A C 1
ATOM 815 O O . ALA A 1 99 ? -5.207 4.344 11.332 1.00 90.75 99 ALA A O 1
ATOM 816 N N . LEU A 1 100 ? -6.014 5.489 9.580 1.00 87.12 100 LEU A N 1
ATOM 817 C CA . LEU A 1 100 ? -5.062 4.942 8.622 1.00 87.12 100 LEU A CA 1
ATOM 818 C C . LEU A 1 100 ? -3.706 5.666 8.716 1.00 87.12 100 LEU A C 1
ATOM 820 O O . LEU A 1 100 ? -3.628 6.874 8.502 1.00 87.12 100 LEU A O 1
ATOM 824 N N . ASP A 1 101 ? -2.621 4.932 8.976 1.00 82.31 101 ASP A N 1
ATOM 825 C CA . ASP A 1 101 ? -1.253 5.435 8.804 1.00 82.31 101 ASP A CA 1
ATOM 826 C C . ASP A 1 101 ? -0.833 5.283 7.342 1.00 82.31 101 ASP A C 1
ATOM 828 O O . ASP A 1 101 ? -0.550 4.180 6.865 1.00 82.31 101 ASP A O 1
ATOM 832 N N . LYS A 1 102 ? -0.761 6.416 6.640 1.00 70.00 102 LYS A N 1
ATOM 833 C CA . LYS A 1 102 ? -0.390 6.502 5.220 1.00 70.00 102 LYS A CA 1
ATOM 834 C C . LYS A 1 102 ? 1.031 6.014 4.940 1.00 70.00 102 LYS A C 1
ATOM 836 O O . LYS A 1 102 ? 1.303 5.498 3.863 1.00 70.00 102 LYS A O 1
ATOM 841 N N . THR A 1 103 ? 1.935 6.159 5.906 1.00 72.38 103 THR A N 1
ATOM 842 C CA . THR A 1 103 ? 3.347 5.785 5.747 1.00 72.38 103 THR A CA 1
ATOM 843 C C . THR A 1 103 ? 3.518 4.274 5.804 1.00 72.38 103 THR A C 1
ATOM 845 O O . THR A 1 103 ? 4.380 3.714 5.132 1.00 72.38 103 THR A O 1
ATOM 848 N N . LYS A 1 104 ? 2.702 3.610 6.630 1.00 73.44 104 LYS A N 1
ATOM 849 C CA . LYS A 1 104 ? 2.815 2.172 6.904 1.00 73.44 104 LYS A CA 1
ATOM 850 C C . LYS A 1 104 ? 1.736 1.326 6.232 1.00 73.44 104 LYS A C 1
ATOM 852 O O . LYS A 1 104 ? 1.880 0.108 6.209 1.00 73.44 104 LYS A O 1
ATOM 857 N N . GLY A 1 105 ? 0.673 1.937 5.702 1.00 75.06 105 GLY A N 1
ATOM 858 C CA . GLY A 1 105 ? -0.462 1.224 5.109 1.00 75.06 105 GLY A CA 1
ATOM 859 C C . GLY A 1 105 ? -1.212 0.356 6.123 1.00 75.06 105 GLY A C 1
ATOM 860 O O . GLY A 1 105 ? -1.695 -0.719 5.779 1.00 75.06 105 GLY A O 1
ATOM 861 N N . GLN A 1 106 ? -1.254 0.782 7.387 1.00 82.81 106 GLN A N 1
ATOM 862 C CA . GLN A 1 106 ? -1.844 0.030 8.496 1.00 82.81 106 GLN A CA 1
ATOM 863 C C . GLN A 1 106 ? -2.828 0.902 9.267 1.00 82.81 106 GLN A C 1
ATOM 865 O O . GLN A 1 106 ? -2.660 2.118 9.351 1.00 82.81 106 GLN A O 1
ATOM 870 N N . ILE A 1 107 ? -3.840 0.276 9.862 1.00 88.38 107 ILE A N 1
ATOM 871 C CA . ILE A 1 107 ? -4.742 0.961 10.786 1.00 88.38 107 ILE A CA 1
ATOM 872 C C . ILE A 1 107 ? -4.059 1.030 12.153 1.00 88.38 107 ILE A C 1
ATOM 874 O O . ILE A 1 107 ? -3.724 0.003 12.743 1.00 88.38 107 ILE A O 1
ATOM 878 N N . LEU A 1 108 ? -3.869 2.244 12.658 1.00 90.06 108 LEU A N 1
ATOM 879 C CA . LEU A 1 108 ? -3.383 2.501 14.005 1.00 90.06 108 LEU A CA 1
ATOM 880 C C . LEU A 1 108 ? -4.552 2.744 14.948 1.00 90.06 108 LEU A C 1
ATOM 882 O O . LEU A 1 108 ? -5.536 3.386 14.585 1.00 90.06 108 LEU A O 1
ATOM 886 N N . ALA A 1 109 ? -4.403 2.262 16.176 1.00 91.31 109 ALA A N 1
ATOM 887 C CA . ALA A 1 109 ? -5.368 2.453 17.242 1.00 91.31 109 ALA A CA 1
ATOM 888 C C . ALA A 1 109 ? -4.795 3.418 18.293 1.00 91.31 109 ALA A C 1
ATOM 890 O O . ALA A 1 109 ? -3.710 3.184 18.828 1.00 91.31 109 ALA A O 1
ATOM 891 N N . SER A 1 110 ? -5.515 4.495 18.600 1.00 91.75 110 SER A N 1
ATOM 892 C CA . SER A 1 110 ? -5.144 5.492 19.611 1.00 91.75 110 SER A CA 1
ATOM 893 C C . SER A 1 110 ? -6.293 5.725 20.591 1.00 91.75 110 SER A C 1
ATOM 895 O O . SER A 1 110 ? -7.463 5.650 20.225 1.00 91.75 110 SER A O 1
ATOM 897 N N . LYS A 1 111 ? -5.985 5.972 21.869 1.00 89.31 111 LYS A N 1
ATOM 898 C CA . LYS A 1 111 ? -7.023 6.283 22.866 1.00 89.31 111 LYS A CA 1
ATOM 899 C C . LYS A 1 111 ? -7.679 7.631 22.547 1.00 89.31 111 LYS A C 1
ATOM 901 O O . LYS A 1 111 ? -6.973 8.566 22.174 1.00 89.31 111 LYS A O 1
ATOM 906 N N . LEU A 1 112 ? -9.002 7.690 22.712 1.00 81.44 112 LEU A N 1
ATOM 907 C CA . LEU A 1 112 ? -9.802 8.922 22.678 1.00 81.44 112 LEU A CA 1
ATOM 908 C C . LEU A 1 112 ? -9.611 9.765 23.936 1.00 81.44 112 LEU A C 1
ATOM 910 O O . LEU A 1 112 ? -9.503 9.166 25.034 1.00 81.44 112 LEU A O 1
#